Protein AF-A0A7V8EEJ8-F1 (afdb_monomer_lite)

Foldseek 3Di:
DPPPPVPPVVVCVVVVFDQDPVCVDASVQWGFCPVDDKDWAALPDDPVVVVVVQVVVLVVLPQWFPFDKGWDFDDPPNDPDPGIGITTMIGHPRSVVCVVVVNTDD

Sequence (106 aa):
MTPNVQLDVDHLRGLGVTFLPSFLGGAVGVLARYDLPRLFYAADYDVDRLDSIVAKLNSNLRATYRGCGYYGSCPPGECNSNGDHEFVLFADSEFYEDYRSGRKAS

Structure (mmCIF, N/CA/C/O backbone):
data_AF-A0A7V8EEJ8-F1
#
_entry.id   AF-A0A7V8EEJ8-F1
#
loop_
_atom_site.group_PDB
_atom_site.id
_atom_site.type_symbol
_atom_site.label_atom_id
_atom_site.label_alt_id
_atom_site.label_comp_id
_atom_site.label_asym_id
_atom_site.label_entity_id
_atom_site.label_seq_id
_atom_site.pdbx_PDB_ins_code
_atom_site.Cartn_x
_atom_site.Cartn_y
_atom_site.Cartn_z
_atom_site.occupancy
_atom_site.B_iso_or_equiv
_atom_site.auth_seq_id
_atom_site.auth_comp_id
_atom_site.auth_asym_id
_atom_site.auth_atom_id
_atom_site.pdbx_PDB_model_num
ATOM 1 N N . MET A 1 1 ? 0.982 12.054 25.018 1.00 28.80 1 MET A N 1
ATOM 2 C CA . MET A 1 1 ? 2.326 11.458 25.150 1.00 28.80 1 MET A CA 1
ATOM 3 C C . MET A 1 1 ? 2.294 10.134 24.419 1.00 28.80 1 MET A C 1
ATOM 5 O O . MET A 1 1 ? 1.646 9.213 24.893 1.00 28.80 1 MET A O 1
ATOM 9 N N . THR A 1 2 ? 2.882 10.067 23.231 1.00 29.50 2 THR A N 1
ATOM 10 C CA . THR A 1 2 ? 3.115 8.797 22.535 1.00 29.50 2 THR A CA 1
ATOM 11 C C . THR A 1 2 ? 4.187 8.037 23.317 1.00 29.50 2 THR A C 1
ATOM 13 O O . THR A 1 2 ? 5.180 8.656 23.709 1.00 29.50 2 THR A O 1
ATOM 16 N N . PRO A 1 3 ? 4.000 6.745 23.625 1.00 32.66 3 PRO A N 1
ATOM 17 C CA . PRO A 1 3 ? 5.030 5.979 24.306 1.00 32.66 3 PRO A CA 1
ATOM 18 C C . PRO A 1 3 ? 6.280 5.945 23.420 1.00 32.66 3 PRO A C 1
ATOM 20 O O . PRO A 1 3 ? 6.196 5.601 22.242 1.00 32.66 3 PRO A O 1
ATOM 23 N N . ASN A 1 4 ? 7.432 6.321 23.983 1.00 37.75 4 ASN A N 1
ATOM 24 C CA . ASN A 1 4 ? 8.742 6.128 23.361 1.00 37.75 4 ASN A CA 1
ATOM 25 C C . ASN A 1 4 ? 9.050 4.627 23.358 1.00 37.75 4 ASN A C 1
ATOM 27 O O . ASN A 1 4 ? 9.805 4.125 24.188 1.00 37.75 4 ASN A O 1
ATOM 31 N N . VAL A 1 5 ? 8.422 3.892 22.445 1.00 46.38 5 VAL A N 1
ATOM 32 C CA . VAL A 1 5 ? 8.885 2.558 22.086 1.00 46.38 5 VAL A CA 1
ATOM 33 C C . VAL A 1 5 ? 10.066 2.787 21.156 1.00 46.38 5 VAL A C 1
ATOM 35 O O . VAL A 1 5 ? 9.897 3.062 19.970 1.00 46.38 5 VAL A O 1
ATOM 38 N N . GLN A 1 6 ? 11.271 2.759 21.718 1.00 47.97 6 GLN A N 1
ATOM 39 C CA . GLN A 1 6 ? 12.501 2.782 20.941 1.00 47.97 6 GLN A CA 1
ATOM 40 C C . GLN A 1 6 ? 12.620 1.421 20.242 1.00 47.97 6 GLN A C 1
ATOM 42 O O . GLN A 1 6 ? 13.235 0.491 20.752 1.00 47.97 6 GLN A O 1
ATOM 47 N N . LEU A 1 7 ? 11.914 1.277 19.119 1.00 58.09 7 LEU A N 1
ATOM 48 C CA . LEU A 1 7 ? 12.027 0.122 18.238 1.00 58.09 7 LEU A CA 1
ATOM 49 C C . LEU A 1 7 ? 13.450 0.107 17.685 1.00 58.09 7 LEU A C 1
ATOM 51 O O . LEU A 1 7 ? 13.881 1.072 17.054 1.00 58.09 7 LEU A O 1
ATOM 55 N N . ASP A 1 8 ? 14.175 -0.976 17.949 1.00 66.25 8 ASP A N 1
ATOM 56 C CA . ASP A 1 8 ? 15.487 -1.222 17.362 1.00 66.25 8 ASP A CA 1
ATOM 57 C C . ASP A 1 8 ? 15.303 -1.522 15.870 1.00 66.25 8 ASP A C 1
ATOM 59 O O . ASP A 1 8 ? 15.059 -2.652 15.441 1.00 66.25 8 ASP A O 1
ATOM 63 N N . VAL A 1 9 ? 15.336 -0.450 15.081 1.00 56.75 9 VAL A N 1
ATOM 64 C CA . VAL A 1 9 ? 15.147 -0.479 13.630 1.00 56.75 9 VAL A CA 1
ATOM 65 C C . VAL A 1 9 ? 16.182 -1.384 12.964 1.00 56.75 9 VAL A C 1
ATOM 67 O O . VAL A 1 9 ? 15.861 -2.034 11.971 1.00 56.75 9 VAL A O 1
ATOM 70 N N . ASP A 1 10 ? 17.395 -1.472 13.507 1.00 58.94 10 ASP A N 1
ATOM 71 C CA . ASP A 1 10 ? 18.470 -2.272 12.925 1.00 58.94 10 ASP A CA 1
ATOM 72 C C . ASP A 1 10 ? 18.295 -3.760 13.237 1.00 58.94 10 ASP A C 1
ATOM 74 O O . ASP A 1 10 ? 18.514 -4.598 12.360 1.00 58.94 10 ASP A O 1
ATOM 78 N N . HIS A 1 11 ? 17.784 -4.100 14.424 1.00 63.91 11 HIS A N 1
ATOM 79 C CA . HIS A 1 11 ? 17.339 -5.461 14.716 1.00 63.91 11 HIS A CA 1
ATOM 80 C C . HIS A 1 11 ? 16.213 -5.905 13.773 1.00 63.91 11 HIS A C 1
ATOM 82 O O . HIS A 1 11 ? 16.282 -6.988 13.194 1.00 63.91 11 HIS A O 1
ATOM 88 N N . LEU A 1 12 ? 15.204 -5.055 13.561 1.00 56.22 12 LEU A N 1
ATOM 89 C CA . LEU A 1 12 ? 14.094 -5.352 12.651 1.00 56.22 12 LEU A CA 1
ATOM 90 C C . LEU A 1 12 ? 14.576 -5.500 11.202 1.00 56.22 12 LEU A C 1
ATOM 92 O O . LEU A 1 12 ? 14.193 -6.455 10.529 1.00 56.22 12 LEU A O 1
ATOM 96 N N . ARG A 1 13 ? 15.483 -4.634 10.736 1.00 52.91 13 ARG A N 1
ATOM 97 C CA . ARG A 1 13 ? 16.152 -4.801 9.434 1.00 52.91 13 ARG A CA 1
ATOM 98 C C . ARG A 1 13 ? 16.899 -6.129 9.338 1.00 52.91 13 ARG A C 1
ATOM 100 O O . ARG A 1 13 ? 16.810 -6.795 8.312 1.00 52.91 13 ARG A O 1
ATOM 107 N N . GLY A 1 14 ? 17.573 -6.549 10.409 1.00 46.09 14 GLY A N 1
ATOM 108 C CA . GLY A 1 14 ? 18.230 -7.856 10.503 1.00 46.09 14 GLY A CA 1
ATOM 109 C C . GLY A 1 14 ? 17.273 -9.051 10.404 1.00 46.09 14 GLY A C 1
ATOM 110 O O . GLY A 1 14 ? 17.691 -10.132 9.999 1.00 46.09 14 GLY A O 1
ATOM 111 N N . LEU A 1 15 ? 15.987 -8.854 10.713 1.00 50.78 15 LEU A N 1
ATOM 112 C CA . LEU A 1 15 ? 14.914 -9.837 10.527 1.00 50.78 15 LEU A CA 1
ATOM 113 C C . LEU A 1 15 ? 14.258 -9.768 9.133 1.00 50.78 15 LEU A C 1
ATOM 115 O O . LEU A 1 15 ? 13.264 -10.452 8.898 1.00 50.78 15 LEU A O 1
ATOM 119 N N . GLY A 1 16 ? 14.787 -8.952 8.216 1.00 37.12 16 GLY A N 1
ATOM 120 C CA . GLY A 1 16 ? 14.219 -8.743 6.881 1.00 37.12 16 GLY A CA 1
ATOM 121 C C . GLY A 1 16 ? 13.087 -7.712 6.837 1.00 37.12 16 GLY A C 1
ATOM 122 O O . GLY A 1 16 ? 12.293 -7.714 5.901 1.00 37.12 16 GLY A O 1
ATOM 123 N N . VAL A 1 17 ? 12.971 -6.837 7.844 1.00 49.66 17 VAL A N 1
ATOM 124 C CA . VAL A 1 17 ? 11.976 -5.753 7.852 1.00 49.66 17 VAL A CA 1
ATOM 125 C C . VAL A 1 17 ? 12.530 -4.525 7.127 1.00 49.66 17 VAL A C 1
ATOM 127 O O . VAL A 1 17 ? 13.451 -3.860 7.606 1.00 49.66 17 VAL A O 1
ATOM 130 N N . THR A 1 18 ? 11.934 -4.183 5.987 1.00 50.50 18 THR A N 1
ATOM 131 C CA . THR A 1 18 ? 12.334 -3.020 5.183 1.00 50.50 18 THR A CA 1
ATOM 132 C C . THR A 1 18 ? 11.483 -1.791 5.511 1.00 50.50 18 THR A C 1
ATOM 134 O O . THR A 1 18 ? 10.258 -1.823 5.426 1.00 50.50 18 THR A O 1
ATOM 137 N N . PHE A 1 19 ? 12.142 -0.677 5.849 1.00 54.69 19 PHE A N 1
ATOM 138 C CA . PHE A 1 19 ? 11.513 0.630 6.072 1.00 54.69 19 PHE A CA 1
ATOM 139 C C . PHE A 1 19 ? 11.847 1.559 4.903 1.00 54.69 19 PHE A C 1
ATOM 141 O O . PHE A 1 19 ? 13.007 1.942 4.736 1.00 54.69 19 PHE A O 1
ATOM 148 N N . LEU A 1 20 ? 10.854 1.930 4.090 1.00 52.41 20 LEU A N 1
ATOM 149 C CA . LEU A 1 20 ? 11.088 2.804 2.938 1.00 52.41 20 LEU A CA 1
ATOM 150 C C . LEU A 1 20 ? 11.300 4.271 3.388 1.00 52.41 20 LEU A C 1
ATOM 152 O O . LEU A 1 20 ? 10.406 4.844 4.018 1.00 52.41 20 LEU A O 1
ATOM 156 N N . PRO A 1 21 ? 12.444 4.912 3.051 1.00 47.28 21 PRO A N 1
ATOM 157 C CA . PRO A 1 21 ? 12.806 6.258 3.527 1.00 47.28 21 PRO A CA 1
ATOM 158 C C . PRO A 1 21 ? 11.837 7.373 3.118 1.00 47.28 21 PRO A C 1
ATOM 160 O O . PRO A 1 21 ? 11.771 8.407 3.775 1.00 47.28 21 PRO A O 1
ATOM 163 N N . SER A 1 22 ? 11.082 7.176 2.036 1.00 49.44 22 SER A N 1
ATOM 164 C CA . SER A 1 22 ? 10.108 8.141 1.514 1.00 49.44 22 SER A CA 1
ATOM 165 C C . SER A 1 22 ? 8.846 8.273 2.376 1.00 49.44 22 SER A C 1
ATOM 167 O O . SER A 1 22 ? 8.046 9.182 2.157 1.00 49.44 22 SER A O 1
ATOM 169 N N . PHE A 1 23 ? 8.665 7.421 3.390 1.00 52.56 23 PHE A N 1
ATOM 170 C CA . PHE A 1 23 ? 7.488 7.419 4.260 1.00 52.56 23 PHE A CA 1
ATOM 171 C C . PHE A 1 23 ? 7.813 7.991 5.646 1.00 52.56 23 PHE A C 1
ATOM 173 O O . PHE A 1 23 ? 7.707 7.326 6.675 1.00 52.56 23 PHE A O 1
ATOM 180 N N . LEU A 1 24 ? 8.180 9.275 5.663 1.00 44.34 24 LEU A N 1
ATOM 181 C CA . LEU A 1 24 ? 8.652 10.021 6.841 1.00 44.34 24 LEU A CA 1
ATOM 182 C C . LEU A 1 24 ? 7.618 10.203 7.976 1.00 44.34 24 LEU A C 1
ATOM 184 O O . LEU A 1 24 ? 7.970 10.719 9.031 1.00 44.34 24 LEU A O 1
ATOM 188 N N . GLY A 1 25 ? 6.355 9.803 7.791 1.00 42.44 25 GLY A N 1
ATOM 189 C CA . GLY A 1 25 ? 5.277 10.087 8.751 1.00 42.44 25 GLY A CA 1
ATOM 190 C C . GLY A 1 25 ? 4.836 8.934 9.658 1.00 42.44 25 GLY A C 1
ATOM 191 O O . GLY A 1 25 ? 4.175 9.194 10.657 1.00 42.44 25 GLY A O 1
ATOM 192 N N . GLY A 1 26 ? 5.151 7.675 9.338 1.00 42.22 26 GLY A N 1
ATOM 193 C CA . GLY A 1 26 ? 4.510 6.555 10.046 1.00 42.22 26 GLY A CA 1
ATOM 194 C C . GLY A 1 26 ? 5.096 5.172 9.810 1.00 42.22 26 GLY A C 1
ATOM 195 O O . GLY A 1 26 ? 4.453 4.193 10.153 1.00 42.22 26 GLY A O 1
ATOM 196 N N . ALA A 1 27 ? 6.288 5.062 9.220 1.00 52.19 27 ALA A N 1
ATOM 197 C CA . ALA A 1 27 ? 6.874 3.760 8.904 1.00 52.19 27 ALA A CA 1
ATOM 198 C C . ALA A 1 27 ? 7.359 2.981 10.143 1.00 52.19 27 ALA A C 1
ATOM 200 O O . ALA A 1 27 ? 7.587 1.781 10.050 1.00 52.19 27 ALA A O 1
ATOM 201 N N . VAL A 1 28 ? 7.511 3.625 11.304 1.00 53.00 28 VAL A N 1
ATOM 202 C CA . VAL A 1 28 ? 7.966 2.954 12.530 1.00 53.00 28 VAL A CA 1
ATOM 203 C C . VAL A 1 28 ? 6.855 2.038 13.056 1.00 53.00 28 VAL A C 1
ATOM 205 O O . VAL A 1 28 ? 5.819 2.518 13.501 1.00 53.00 28 VAL A O 1
ATOM 208 N N . GLY A 1 29 ? 7.081 0.722 13.014 1.00 59.50 29 GLY A N 1
ATOM 209 C CA . GLY A 1 29 ? 6.128 -0.291 13.497 1.00 59.50 29 GLY A CA 1
ATOM 210 C C . GLY A 1 29 ? 5.172 -0.859 12.441 1.00 59.50 29 GLY A C 1
ATOM 211 O O . GLY A 1 29 ? 4.293 -1.645 12.781 1.00 59.50 29 GLY A O 1
ATOM 212 N N . VAL A 1 30 ? 5.349 -0.497 11.171 1.00 68.75 30 VAL A N 1
ATOM 213 C CA . VAL A 1 30 ? 4.545 -1.007 10.054 1.00 68.75 30 VAL A CA 1
ATOM 214 C C . VAL A 1 30 ? 5.250 -2.216 9.432 1.00 68.75 30 VAL A C 1
ATOM 216 O O . VAL A 1 30 ? 6.442 -2.153 9.139 1.00 68.75 30 VAL A O 1
ATOM 219 N N . LEU A 1 31 ? 4.523 -3.318 9.227 1.00 73.75 31 LEU A N 1
ATOM 220 C CA . LEU A 1 31 ? 5.059 -4.569 8.678 1.00 73.75 31 LEU A CA 1
ATOM 221 C C . LEU A 1 31 ? 4.526 -4.830 7.269 1.00 73.75 31 LEU A C 1
ATOM 223 O O . LEU A 1 31 ? 3.376 -4.510 6.964 1.00 73.75 31 LEU A O 1
ATOM 227 N N . ALA A 1 32 ? 5.342 -5.470 6.431 1.00 75.44 32 ALA A N 1
ATOM 228 C CA . ALA A 1 32 ? 4.893 -6.008 5.151 1.00 75.44 32 ALA A CA 1
ATOM 229 C C . ALA A 1 32 ? 3.856 -7.126 5.381 1.00 75.44 32 ALA A C 1
ATOM 231 O O . ALA A 1 32 ? 4.116 -8.104 6.084 1.00 75.44 32 ALA A O 1
ATOM 232 N N . ARG A 1 33 ? 2.666 -6.983 4.793 1.00 79.81 33 ARG A N 1
ATOM 233 C CA . ARG A 1 33 ? 1.525 -7.899 4.931 1.00 79.81 33 ARG A CA 1
ATOM 234 C C . ARG A 1 33 ? 1.328 -8.712 3.663 1.00 79.81 33 ARG A C 1
ATOM 236 O O . ARG A 1 33 ? 0.442 -8.449 2.856 1.00 79.81 33 ARG A O 1
ATOM 243 N N . TYR A 1 34 ? 2.168 -9.728 3.497 1.00 74.81 34 TYR A N 1
ATOM 244 C CA . TYR A 1 34 ? 2.113 -10.651 2.358 1.00 74.81 34 TYR A CA 1
ATOM 245 C C . TYR A 1 34 ? 0.854 -11.529 2.320 1.00 74.81 34 TYR A C 1
ATOM 247 O O . TYR A 1 34 ? 0.579 -12.143 1.290 1.00 74.81 34 TYR A O 1
ATOM 255 N N . ASP A 1 35 ? 0.127 -11.600 3.438 1.00 77.69 35 ASP A N 1
ATOM 256 C CA . ASP A 1 35 ? -1.174 -12.252 3.587 1.00 77.69 35 ASP A CA 1
ATOM 257 C C . ASP A 1 35 ? -2.344 -11.405 3.059 1.00 77.69 35 ASP A C 1
ATOM 259 O O . ASP A 1 35 ? -3.449 -11.923 2.890 1.00 77.69 35 ASP A O 1
ATOM 263 N N . LEU A 1 36 ? -2.113 -10.115 2.794 1.00 80.31 36 LEU A N 1
ATOM 264 C CA . LEU A 1 36 ? -3.078 -9.218 2.168 1.00 80.31 36 LEU A CA 1
ATOM 265 C C . LEU A 1 36 ? -2.878 -9.145 0.643 1.00 80.31 36 LEU A C 1
ATOM 267 O O . LEU A 1 36 ? -1.826 -9.540 0.131 1.00 80.31 36 LEU A O 1
ATOM 271 N N . PRO A 1 37 ? -3.885 -8.653 -0.110 1.00 83.88 37 PRO A N 1
ATOM 272 C CA . PRO A 1 37 ? -3.800 -8.574 -1.562 1.00 83.88 37 PRO A CA 1
ATOM 273 C C . PRO A 1 37 ? -2.602 -7.742 -2.019 1.00 83.88 37 PRO A C 1
ATOM 275 O O . PRO A 1 37 ? -2.462 -6.572 -1.648 1.00 83.88 37 PRO A O 1
ATOM 278 N N . ARG A 1 38 ? -1.770 -8.350 -2.863 1.00 84.50 38 ARG A N 1
ATOM 279 C CA . ARG A 1 38 ? -0.665 -7.688 -3.559 1.00 84.50 38 ARG A CA 1
ATOM 280 C C . ARG A 1 38 ? -1.175 -7.070 -4.850 1.00 84.50 38 ARG A C 1
ATOM 282 O O . ARG A 1 38 ? -2.121 -7.586 -5.450 1.00 84.50 38 ARG A O 1
ATOM 289 N N . LEU A 1 39 ? -0.552 -5.978 -5.273 1.00 83.12 39 LEU A N 1
ATOM 290 C CA . LEU A 1 39 ? -0.868 -5.360 -6.556 1.00 83.12 39 LEU A CA 1
ATOM 291 C C . LEU A 1 39 ? 0.224 -5.707 -7.558 1.00 83.12 39 LEU A C 1
ATOM 293 O O . LEU A 1 39 ? 1.405 -5.553 -7.257 1.00 83.12 39 LEU A O 1
ATOM 297 N N . PHE A 1 40 ? -0.197 -6.142 -8.740 1.00 82.38 40 PHE A N 1
ATOM 298 C CA . PHE A 1 40 ? 0.679 -6.445 -9.863 1.00 82.38 40 PHE A CA 1
ATOM 299 C C . PHE A 1 40 ? 0.338 -5.504 -11.010 1.00 82.38 40 PHE A C 1
ATOM 301 O O . PHE A 1 40 ? -0.837 -5.333 -11.347 1.00 82.38 40 PHE A O 1
ATOM 308 N N . TYR A 1 41 ? 1.366 -4.910 -11.601 1.00 77.06 41 TYR A N 1
ATOM 309 C CA . TYR A 1 41 ? 1.250 -4.093 -12.800 1.00 77.06 41 TYR A CA 1
ATOM 310 C C . TYR A 1 41 ? 2.273 -4.561 -13.822 1.00 77.06 41 TYR A C 1
ATOM 312 O O . TYR A 1 41 ? 3.407 -4.870 -13.460 1.00 77.06 41 TYR A O 1
ATOM 320 N N . ALA A 1 42 ? 1.877 -4.581 -15.092 1.00 78.88 42 ALA A N 1
ATOM 321 C CA . ALA A 1 42 ? 2.786 -4.929 -16.172 1.00 78.88 42 ALA A CA 1
ATOM 322 C C . ALA A 1 42 ? 3.981 -3.959 -16.195 1.00 78.88 42 ALA A C 1
ATOM 324 O O . ALA A 1 42 ? 3.807 -2.754 -15.999 1.00 78.88 42 ALA A O 1
ATOM 325 N N . ALA A 1 43 ? 5.191 -4.473 -16.429 1.00 72.94 43 ALA A N 1
ATOM 326 C CA . ALA A 1 43 ? 6.411 -3.656 -16.454 1.00 72.94 43 ALA A CA 1
ATOM 327 C C . ALA A 1 43 ? 6.486 -2.643 -17.610 1.00 72.94 43 ALA A C 1
ATOM 329 O O . ALA A 1 43 ? 7.404 -1.830 -17.652 1.00 72.94 43 ALA A O 1
ATOM 330 N N . ASP A 1 44 ? 5.549 -2.686 -18.559 1.00 79.81 44 ASP A N 1
ATOM 331 C CA . ASP A 1 44 ? 5.419 -1.681 -19.616 1.00 79.81 44 ASP A CA 1
ATOM 332 C C . ASP A 1 44 ? 4.674 -0.414 -19.155 1.00 79.81 44 ASP A C 1
ATOM 334 O O . ASP A 1 44 ? 4.580 0.558 -19.911 1.00 79.81 44 ASP A O 1
ATOM 338 N N . TYR A 1 45 ? 4.159 -0.396 -17.920 1.00 75.81 45 TYR A N 1
ATOM 339 C CA . TYR A 1 45 ? 3.616 0.813 -17.321 1.00 75.81 45 TYR A CA 1
ATOM 340 C C . TYR A 1 45 ? 4.724 1.825 -17.049 1.00 75.81 45 TYR A C 1
ATOM 342 O O . TYR A 1 45 ? 5.717 1.548 -16.385 1.00 75.81 45 TYR A O 1
ATOM 350 N N . ASP A 1 46 ? 4.487 3.045 -17.518 1.00 81.56 46 ASP A N 1
ATOM 351 C CA . ASP A 1 46 ? 5.314 4.191 -17.181 1.00 81.56 46 ASP A CA 1
ATOM 352 C C . ASP A 1 46 ? 5.358 4.420 -15.657 1.00 81.56 46 ASP A C 1
ATOM 354 O O . ASP A 1 46 ? 4.321 4.405 -14.981 1.00 81.56 46 ASP A O 1
ATOM 358 N N . VAL A 1 47 ? 6.567 4.626 -15.127 1.00 76.56 47 VAL A N 1
ATOM 359 C CA . VAL A 1 47 ? 6.834 4.725 -13.683 1.00 76.56 47 VAL A CA 1
ATOM 360 C C . VAL A 1 47 ? 6.099 5.914 -13.064 1.00 76.56 47 VAL A C 1
ATOM 362 O O . VAL A 1 47 ? 5.481 5.758 -12.012 1.00 76.56 47 VAL A O 1
ATOM 365 N N . ASP A 1 48 ? 6.060 7.066 -13.740 1.00 79.88 48 ASP A N 1
ATOM 366 C CA . ASP A 1 48 ? 5.378 8.259 -13.222 1.00 79.88 48 ASP A CA 1
ATOM 367 C C . ASP A 1 48 ? 3.863 8.027 -13.124 1.00 79.88 48 ASP A C 1
ATOM 369 O O . ASP A 1 48 ? 3.191 8.429 -12.163 1.00 79.88 48 ASP A O 1
ATOM 373 N N . ARG A 1 49 ? 3.301 7.323 -14.114 1.00 82.56 49 ARG A N 1
ATOM 374 C CA . ARG A 1 49 ? 1.891 6.925 -14.098 1.00 82.56 49 ARG A CA 1
ATOM 375 C C . ARG A 1 49 ? 1.589 5.954 -12.958 1.00 82.56 49 ARG A C 1
ATOM 377 O O . ARG A 1 49 ? 0.549 6.092 -12.305 1.00 82.56 49 ARG A O 1
ATOM 384 N N . LEU A 1 50 ? 2.461 4.977 -12.732 1.00 83.00 50 LEU A N 1
ATOM 385 C CA . LEU A 1 50 ? 2.323 3.988 -11.668 1.00 83.00 50 LEU A CA 1
ATOM 386 C C . LEU A 1 50 ? 2.382 4.648 -10.283 1.00 83.00 50 LEU A C 1
ATOM 388 O O . LEU A 1 50 ? 1.504 4.406 -9.452 1.00 83.00 50 LEU A O 1
ATOM 392 N N . ASP A 1 51 ? 3.329 5.561 -10.078 1.00 81.94 51 ASP A N 1
ATOM 393 C CA . ASP A 1 51 ? 3.472 6.327 -8.841 1.00 81.94 51 ASP A CA 1
ATOM 394 C C . ASP A 1 51 ? 2.225 7.168 -8.545 1.00 81.94 51 ASP A C 1
ATOM 396 O O . ASP A 1 51 ? 1.734 7.188 -7.413 1.00 81.94 51 ASP A O 1
ATOM 400 N N . SER A 1 52 ? 1.642 7.805 -9.566 1.00 84.25 52 SER A N 1
ATOM 401 C CA . SER A 1 52 ? 0.395 8.566 -9.417 1.00 84.25 52 SER A CA 1
ATOM 402 C C . SER A 1 52 ? -0.781 7.683 -8.971 1.00 84.25 52 SER A C 1
ATOM 404 O O . SER A 1 52 ? -1.547 8.049 -8.069 1.00 84.25 52 SER A O 1
ATOM 406 N N . ILE A 1 53 ? -0.916 6.492 -9.565 1.00 86.56 53 ILE A N 1
ATOM 407 C CA . ILE A 1 53 ? -1.965 5.524 -9.215 1.00 86.56 53 ILE A CA 1
ATOM 408 C C . ILE A 1 53 ? -1.780 5.035 -7.775 1.00 86.56 53 ILE A C 1
ATOM 410 O O . ILE A 1 53 ? -2.734 5.047 -6.991 1.00 86.56 53 ILE A O 1
ATOM 414 N N . VAL A 1 54 ? -0.558 4.652 -7.404 1.00 86.69 54 VAL A N 1
ATOM 415 C CA . VAL A 1 54 ? -0.228 4.150 -6.064 1.00 86.69 54 VAL A CA 1
ATOM 416 C C . VAL A 1 54 ? -0.416 5.240 -5.009 1.00 86.69 54 VAL A C 1
ATOM 418 O O . VAL A 1 54 ? -1.007 4.982 -3.959 1.00 86.69 54 VAL A O 1
ATOM 421 N N . ALA A 1 55 ? -0.022 6.483 -5.292 1.00 85.69 55 ALA A N 1
ATOM 422 C CA . ALA A 1 55 ? -0.257 7.616 -4.402 1.00 85.69 55 ALA A CA 1
ATOM 423 C C . ALA A 1 55 ? -1.755 7.824 -4.124 1.00 85.69 55 ALA A C 1
ATOM 425 O O . ALA A 1 55 ? -2.155 8.008 -2.969 1.00 85.69 55 ALA A O 1
ATOM 426 N N . LYS A 1 56 ? -2.598 7.730 -5.161 1.00 88.25 56 LYS A N 1
ATOM 427 C CA . LYS A 1 56 ? -4.056 7.839 -5.023 1.00 88.25 56 LYS A CA 1
ATOM 428 C C . LYS A 1 56 ? -4.648 6.678 -4.222 1.00 88.25 56 LYS A C 1
ATOM 430 O O . LYS A 1 56 ? -5.470 6.914 -3.337 1.00 88.25 56 LYS A O 1
ATOM 435 N N . LEU A 1 57 ? -4.216 5.444 -4.484 1.00 88.62 57 LEU A N 1
ATOM 436 C CA . LEU A 1 57 ? -4.627 4.268 -3.707 1.00 88.62 57 LEU A CA 1
ATOM 437 C C . LEU A 1 57 ? -4.263 4.428 -2.228 1.00 88.62 57 LEU A C 1
ATOM 439 O O . LEU A 1 57 ? -5.119 4.269 -1.364 1.00 88.62 57 LEU A O 1
ATOM 443 N N . ASN A 1 58 ? -3.032 4.840 -1.936 1.00 88.69 58 ASN A N 1
ATOM 444 C CA . ASN A 1 58 ? -2.554 5.053 -0.571 1.00 88.69 58 ASN A CA 1
ATOM 445 C C . ASN A 1 58 ? -3.276 6.197 0.142 1.00 88.69 58 ASN A C 1
ATOM 447 O O . ASN A 1 58 ? -3.482 6.144 1.354 1.00 88.69 58 ASN A O 1
ATOM 451 N N . SER A 1 59 ? -3.661 7.248 -0.583 1.00 86.69 59 SER A N 1
ATOM 452 C CA . SER A 1 59 ? -4.511 8.307 -0.034 1.00 86.69 59 SER A CA 1
ATOM 453 C C . SER A 1 59 ? -5.890 7.763 0.350 1.00 86.69 59 SER A C 1
ATOM 455 O O . SER A 1 59 ? -6.332 7.985 1.475 1.00 86.69 59 SER A O 1
ATOM 457 N N . ASN A 1 60 ? -6.522 6.983 -0.530 1.00 88.75 60 ASN A N 1
ATOM 458 C CA . ASN A 1 60 ? -7.833 6.390 -0.267 1.00 88.75 60 ASN A CA 1
ATOM 459 C C . ASN A 1 60 ? -7.803 5.388 0.892 1.00 88.75 60 ASN A C 1
ATOM 461 O O . ASN A 1 60 ? -8.698 5.412 1.733 1.00 88.75 60 ASN A O 1
ATOM 465 N N . LEU A 1 61 ? -6.781 4.530 0.962 1.00 87.75 61 LEU A N 1
ATOM 466 C CA . LEU A 1 61 ? -6.621 3.560 2.048 1.00 87.75 61 LEU A CA 1
ATOM 467 C C . LEU A 1 61 ? -6.564 4.256 3.406 1.00 87.75 61 LEU A C 1
ATOM 469 O O . LEU A 1 61 ? -7.337 3.918 4.295 1.00 87.75 61 LEU A O 1
ATOM 473 N N . ARG A 1 62 ? -5.711 5.278 3.532 1.00 82.56 62 ARG A N 1
ATOM 474 C CA . ARG A 1 62 ? -5.549 6.046 4.776 1.00 82.56 62 ARG A CA 1
ATOM 475 C C . ARG A 1 62 ? -6.778 6.86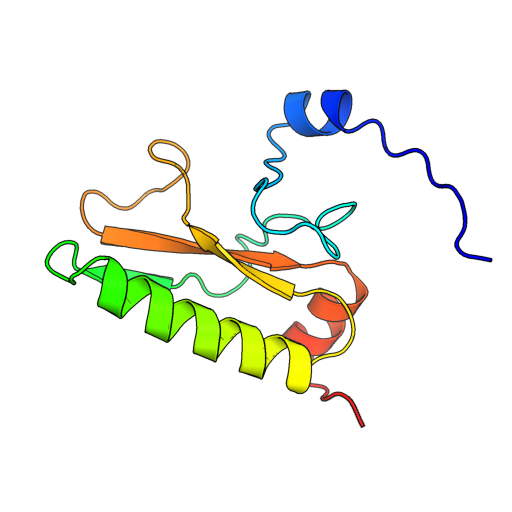8 5.152 1.00 82.56 62 ARG A C 1
ATOM 477 O O . ARG A 1 62 ? -6.976 7.156 6.322 1.00 82.56 62 ARG A O 1
ATOM 484 N N . ALA A 1 63 ? -7.592 7.259 4.175 1.00 87.31 63 ALA A N 1
ATOM 485 C CA . ALA A 1 63 ? -8.866 7.921 4.441 1.00 87.31 63 ALA A CA 1
ATOM 486 C C . ALA A 1 63 ? -9.974 6.934 4.852 1.00 87.31 63 ALA A C 1
ATOM 488 O O . ALA A 1 63 ? -10.941 7.334 5.491 1.00 87.31 63 ALA A O 1
ATOM 489 N N . THR A 1 64 ? -9.861 5.664 4.449 1.00 90.38 64 THR A N 1
ATOM 490 C CA . THR A 1 64 ? -10.919 4.659 4.625 1.00 90.38 64 THR A CA 1
ATOM 491 C C . THR A 1 64 ? -10.747 3.841 5.894 1.00 90.38 64 THR A C 1
ATOM 493 O O . THR A 1 64 ? -11.748 3.505 6.521 1.00 90.38 64 THR A O 1
ATOM 496 N N . TYR A 1 65 ? -9.512 3.503 6.256 1.00 88.12 65 TYR A N 1
ATOM 497 C CA . TYR A 1 65 ? -9.202 2.599 7.359 1.00 88.12 65 TYR A CA 1
ATOM 498 C C . TYR A 1 65 ? -8.444 3.330 8.460 1.00 88.12 65 TYR A C 1
ATOM 500 O O . TYR A 1 65 ? -7.691 4.268 8.193 1.00 88.12 65 TYR A O 1
ATOM 508 N N . ARG A 1 66 ? -8.658 2.906 9.704 1.00 85.50 66 ARG A N 1
ATOM 509 C CA . ARG A 1 66 ? -7.928 3.418 10.869 1.00 85.50 66 ARG A CA 1
ATOM 510 C C . ARG A 1 66 ? -6.478 2.931 10.855 1.00 85.50 66 ARG A C 1
ATOM 512 O O . ARG A 1 66 ? -6.180 1.913 10.249 1.00 85.50 66 ARG A O 1
ATOM 519 N N . GLY A 1 67 ? -5.584 3.642 11.537 1.00 80.94 67 GLY A N 1
ATOM 520 C CA . GLY A 1 67 ? -4.163 3.284 11.599 1.00 80.94 67 GLY A CA 1
ATOM 521 C C . GLY A 1 67 ? -3.366 3.604 10.326 1.00 80.94 67 GLY A C 1
ATOM 522 O O . GLY A 1 67 ? -3.835 4.265 9.395 1.00 80.94 67 GLY A O 1
ATOM 523 N N . CYS A 1 68 ? -2.114 3.156 10.301 1.00 79.44 68 CYS A N 1
ATOM 524 C CA . CYS A 1 68 ? -1.172 3.390 9.213 1.00 79.44 68 CYS A CA 1
ATOM 525 C C . CYS A 1 68 ? -1.143 2.205 8.239 1.00 79.44 68 CYS A C 1
ATOM 527 O O . CYS A 1 68 ? -0.687 1.119 8.595 1.00 79.44 68 CYS A O 1
ATOM 529 N N . GLY A 1 69 ? -1.530 2.437 6.978 1.00 81.88 69 GLY A N 1
ATOM 530 C CA . GLY A 1 69 ? -1.375 1.453 5.902 1.00 81.88 69 GLY A CA 1
ATOM 531 C C . GLY A 1 69 ? -1.155 2.064 4.516 1.00 81.88 69 GLY A C 1
ATOM 532 O O . GLY A 1 69 ? -1.723 3.110 4.191 1.00 81.88 69 GLY A O 1
ATOM 533 N N . TYR A 1 70 ? -0.294 1.440 3.706 1.00 85.50 70 TYR A N 1
ATOM 534 C CA . TYR A 1 70 ? 0.037 1.880 2.345 1.00 85.50 70 TYR A CA 1
ATOM 535 C C . TYR A 1 70 ? 0.696 0.776 1.503 1.00 85.50 70 TYR A C 1
ATOM 537 O O . TYR A 1 70 ? 1.419 -0.070 2.014 1.00 85.50 70 TYR A O 1
ATOM 545 N N . TYR A 1 71 ? 0.503 0.819 0.190 1.00 87.06 71 TYR A N 1
ATOM 546 C CA . TYR A 1 71 ? 1.266 0.044 -0.779 1.00 87.06 71 TYR A CA 1
ATOM 547 C C . TYR A 1 71 ? 2.628 0.684 -1.047 1.00 87.06 71 TYR A C 1
ATOM 549 O O . TYR A 1 71 ? 2.714 1.875 -1.364 1.00 87.06 71 TYR A O 1
ATOM 557 N N . GLY A 1 72 ? 3.679 -0.124 -0.939 1.00 81.44 72 GLY A N 1
ATOM 558 C CA . GLY A 1 72 ? 5.051 0.219 -1.300 1.00 81.44 72 GLY A CA 1
ATOM 559 C C . GLY A 1 72 ? 5.586 -0.735 -2.364 1.00 81.44 72 GLY A C 1
ATOM 560 O O . GLY A 1 72 ? 5.123 -1.872 -2.466 1.00 81.44 72 GLY A O 1
ATOM 561 N N . SER A 1 73 ? 6.540 -0.257 -3.165 1.00 77.94 73 SER A N 1
ATOM 562 C CA . SER A 1 73 ? 7.213 -1.094 -4.161 1.00 77.94 73 SER A CA 1
ATOM 563 C C . SER A 1 73 ? 7.932 -2.248 -3.468 1.00 77.94 73 SER A C 1
ATOM 565 O O . SER A 1 73 ? 8.619 -2.044 -2.463 1.00 77.94 73 SER A O 1
ATOM 567 N N . CYS A 1 74 ? 7.738 -3.452 -3.991 1.00 73.31 74 CYS A N 1
ATOM 568 C CA . CYS A 1 74 ? 8.415 -4.649 -3.534 1.00 73.31 74 CYS A CA 1
ATOM 569 C C . CYS A 1 74 ? 9.851 -4.657 -4.105 1.00 73.31 74 CYS A C 1
ATOM 571 O O . CYS A 1 74 ? 10.019 -4.569 -5.326 1.00 73.31 74 CYS A O 1
ATOM 573 N N . PRO A 1 75 ? 10.902 -4.714 -3.263 1.00 62.34 75 PRO A N 1
ATOM 574 C CA . PRO A 1 75 ? 12.283 -4.699 -3.736 1.00 62.34 75 PRO A CA 1
ATOM 575 C C . PRO A 1 75 ? 12.618 -5.910 -4.627 1.00 62.34 75 PRO A C 1
ATOM 577 O O . PRO A 1 75 ? 12.225 -7.033 -4.304 1.00 62.34 75 PRO A O 1
ATOM 580 N N . PRO A 1 76 ? 13.408 -5.738 -5.705 1.00 61.66 76 PRO A N 1
ATOM 581 C CA . PRO A 1 76 ? 13.846 -6.854 -6.542 1.00 61.66 76 PRO A CA 1
ATOM 582 C C . PRO A 1 76 ? 14.512 -7.966 -5.716 1.00 61.66 76 PRO A C 1
ATOM 584 O O . PRO A 1 76 ? 15.446 -7.703 -4.961 1.00 61.66 76 PRO A O 1
ATOM 587 N N . GLY A 1 77 ? 14.048 -9.209 -5.876 1.00 61.44 77 GLY A N 1
ATOM 588 C CA . GLY A 1 77 ? 14.551 -10.377 -5.138 1.00 61.44 77 GLY A CA 1
ATOM 589 C C . GLY A 1 77 ? 13.758 -10.751 -3.879 1.00 61.44 77 GLY A C 1
ATOM 590 O O . GLY A 1 77 ? 13.917 -11.869 -3.396 1.00 61.44 77 GLY A O 1
ATOM 591 N N . GLU A 1 78 ? 12.868 -9.882 -3.389 1.00 61.81 78 GLU A N 1
ATOM 592 C CA . GLU A 1 78 ? 11.877 -10.219 -2.345 1.00 61.81 78 GLU A CA 1
ATOM 593 C C . GLU A 1 78 ? 10.510 -10.621 -2.938 1.00 61.81 78 GLU A C 1
ATOM 595 O O . GLU A 1 78 ? 9.617 -11.100 -2.237 1.00 61.81 78 GLU A O 1
ATOM 600 N N . CYS A 1 79 ? 10.363 -10.447 -4.251 1.00 63.22 79 CYS A N 1
ATOM 601 C CA . CYS A 1 79 ? 9.128 -10.592 -5.013 1.00 63.22 79 CYS A CA 1
ATOM 602 C C . CYS A 1 79 ? 9.197 -11.838 -5.904 1.00 63.22 79 CYS A C 1
ATOM 604 O O . CYS A 1 79 ? 10.257 -12.170 -6.439 1.00 63.22 79 CYS A O 1
ATOM 606 N N . ASN A 1 80 ? 8.061 -12.511 -6.099 1.00 60.09 80 ASN A N 1
ATOM 607 C CA . ASN A 1 80 ? 7.992 -13.751 -6.886 1.00 60.09 80 ASN A CA 1
ATOM 608 C C . ASN A 1 80 ? 7.660 -13.506 -8.373 1.00 60.09 80 ASN A C 1
ATOM 610 O O . ASN A 1 80 ? 7.551 -14.469 -9.135 1.00 60.09 80 ASN A O 1
ATOM 614 N N . SER A 1 81 ? 7.459 -12.254 -8.804 1.00 58.38 81 SER A N 1
ATOM 615 C CA . SER A 1 81 ? 7.046 -11.929 -10.174 1.00 58.38 81 SER A CA 1
ATOM 616 C C . SER A 1 81 ? 8.227 -11.678 -11.122 1.00 58.38 81 SER A C 1
ATOM 618 O O . SER A 1 81 ? 8.952 -10.691 -11.007 1.00 58.38 81 SER A O 1
ATOM 620 N N . ASN A 1 82 ? 8.366 -12.543 -12.130 1.00 57.50 82 ASN A N 1
ATOM 621 C CA . ASN A 1 82 ? 9.381 -12.481 -13.193 1.00 57.50 82 ASN A CA 1
ATOM 622 C C . ASN A 1 82 ? 9.067 -11.433 -14.289 1.00 57.50 82 ASN A C 1
ATOM 624 O O . ASN A 1 82 ? 9.124 -11.756 -15.475 1.00 57.50 82 ASN A O 1
ATOM 628 N N . GLY A 1 83 ? 8.736 -10.192 -13.918 1.00 56.69 83 GLY A N 1
ATOM 629 C CA . GLY A 1 83 ? 8.548 -9.111 -14.900 1.00 56.69 83 GLY A CA 1
ATOM 630 C C . GLY A 1 83 ? 7.399 -8.136 -14.653 1.00 56.69 83 GLY A C 1
ATOM 631 O O . GLY A 1 83 ? 7.088 -7.379 -15.563 1.00 56.69 83 GLY A O 1
ATOM 632 N N . ASP A 1 84 ? 6.795 -8.126 -13.464 1.00 67.81 84 ASP A N 1
ATOM 633 C CA . ASP A 1 84 ? 5.756 -7.163 -13.081 1.00 67.81 84 ASP A CA 1
ATOM 634 C C . ASP A 1 84 ? 6.262 -6.251 -11.957 1.00 67.81 84 ASP A C 1
ATOM 636 O O . ASP A 1 84 ? 7.063 -6.671 -11.115 1.00 67.81 84 ASP A O 1
ATOM 640 N N . HIS A 1 85 ? 5.768 -5.012 -11.911 1.00 75.06 85 HIS A N 1
ATOM 641 C CA . HIS A 1 85 ? 5.887 -4.176 -10.722 1.00 75.06 85 HIS A CA 1
ATOM 642 C C . HIS A 1 85 ? 4.967 -4.745 -9.634 1.00 75.06 85 HIS A C 1
ATOM 644 O O . HIS A 1 85 ? 3.741 -4.621 -9.714 1.00 75.06 85 HIS A O 1
ATOM 650 N N . GLU A 1 86 ? 5.556 -5.385 -8.625 1.00 79.38 86 GLU A N 1
ATOM 651 C CA . GLU A 1 86 ? 4.845 -5.902 -7.454 1.00 79.38 86 GLU A CA 1
ATOM 652 C C . GLU A 1 86 ? 4.830 -4.842 -6.341 1.00 79.38 86 GLU A C 1
ATOM 654 O O . GLU A 1 86 ? 5.863 -4.268 -5.993 1.00 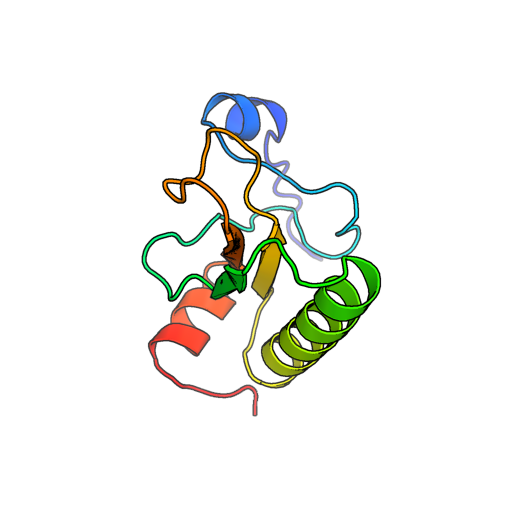79.38 86 GLU A O 1
ATOM 659 N N . PHE A 1 87 ? 3.657 -4.582 -5.762 1.00 82.25 87 PHE A N 1
ATOM 660 C CA . PHE A 1 87 ? 3.509 -3.737 -4.576 1.00 82.25 87 PHE A CA 1
ATOM 661 C C . PHE A 1 87 ? 2.950 -4.543 -3.414 1.00 82.25 87 PHE A C 1
ATOM 663 O O . PHE A 1 87 ? 1.941 -5.247 -3.538 1.00 82.25 87 PHE A O 1
ATOM 670 N N . VAL A 1 88 ? 3.580 -4.371 -2.256 1.00 82.81 88 VAL A N 1
ATOM 671 C CA . VAL A 1 88 ? 3.203 -5.021 -1.001 1.00 82.81 88 VAL A CA 1
ATOM 672 C C . VAL A 1 88 ? 2.566 -3.989 -0.081 1.00 82.81 88 VAL A C 1
ATOM 674 O O . VAL A 1 88 ? 2.989 -2.833 -0.025 1.00 82.81 88 VAL A O 1
ATOM 677 N N . LEU A 1 89 ? 1.514 -4.402 0.623 1.00 85.94 89 LEU A N 1
ATOM 678 C CA . LEU A 1 89 ? 0.855 -3.573 1.620 1.00 85.94 89 LEU A CA 1
ATOM 679 C C . LEU A 1 89 ? 1.665 -3.589 2.915 1.00 85.94 89 LEU A C 1
ATOM 681 O O . LEU A 1 89 ? 1.876 -4.637 3.519 1.00 85.94 89 LEU A O 1
ATOM 685 N N . PHE A 1 90 ? 2.085 -2.415 3.348 1.00 82.62 90 PHE A N 1
ATOM 686 C CA . PHE A 1 90 ? 2.696 -2.162 4.639 1.00 82.62 90 PHE A CA 1
ATOM 687 C C . PHE A 1 90 ? 1.600 -1.651 5.572 1.00 82.62 90 PHE A C 1
ATOM 689 O O . 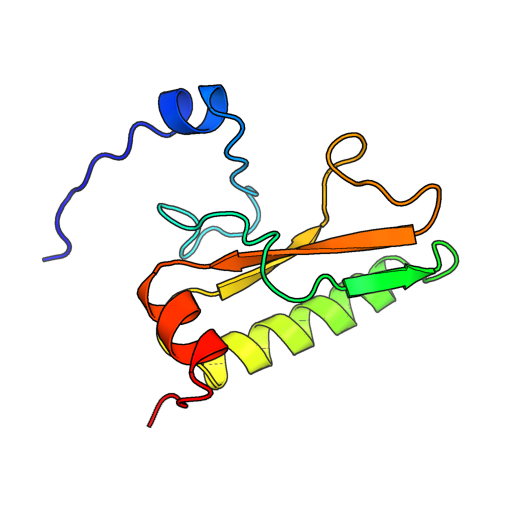PHE A 1 90 ? 0.952 -0.658 5.246 1.00 82.62 90 PHE A O 1
ATOM 696 N N . ALA A 1 91 ? 1.370 -2.327 6.700 1.00 84.25 91 ALA A N 1
ATOM 697 C CA . ALA A 1 91 ? 0.353 -1.930 7.678 1.00 84.25 91 ALA A CA 1
ATOM 698 C C . ALA A 1 91 ? 0.797 -2.135 9.137 1.00 84.25 91 ALA A C 1
ATOM 700 O O . ALA A 1 91 ? 1.549 -3.067 9.440 1.00 84.25 91 ALA A O 1
ATOM 701 N N . ASP A 1 92 ? 0.315 -1.275 10.037 1.00 83.00 92 ASP A N 1
ATOM 702 C CA . ASP A 1 92 ? 0.308 -1.547 11.478 1.00 83.00 92 ASP A CA 1
ATOM 703 C C . ASP A 1 92 ? -0.850 -2.492 11.865 1.00 83.00 92 ASP A C 1
ATOM 705 O O . ASP A 1 92 ? -1.632 -2.941 11.020 1.00 83.00 92 ASP A O 1
ATOM 709 N N . SER A 1 93 ? -0.934 -2.860 13.147 1.00 83.62 93 SER A N 1
ATOM 710 C CA . SER A 1 93 ? -1.964 -3.784 13.632 1.00 83.62 93 SER A CA 1
ATOM 711 C C . SER A 1 93 ? -3.373 -3.190 13.591 1.00 83.62 93 SER A C 1
ATOM 713 O O . SER A 1 93 ? -4.308 -3.918 13.271 1.00 83.62 93 SER A O 1
ATOM 715 N N . GLU A 1 94 ? -3.539 -1.896 13.877 1.00 86.50 94 GLU A N 1
ATOM 716 C CA . GLU A 1 94 ? -4.850 -1.238 13.845 1.00 86.50 94 GLU A CA 1
ATOM 717 C C . GLU A 1 94 ? -5.408 -1.226 12.418 1.00 86.50 94 GLU A C 1
ATOM 7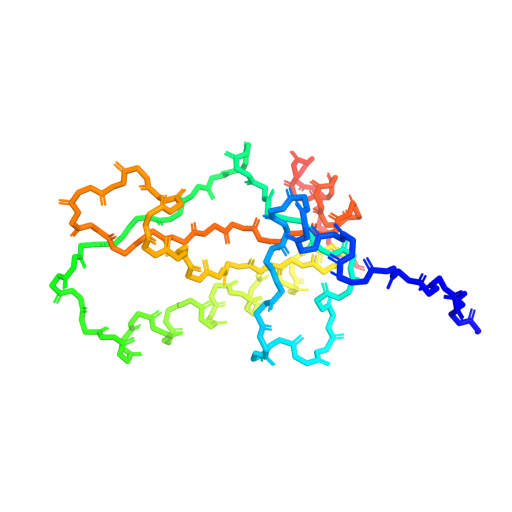19 O O . GLU A 1 94 ? -6.528 -1.687 12.192 1.00 86.50 94 GLU A O 1
ATOM 724 N N . PHE A 1 95 ? -4.593 -0.802 11.450 1.00 88.19 95 PHE A N 1
ATOM 725 C CA . PHE A 1 95 ? -4.943 -0.830 10.036 1.00 88.19 95 PHE A CA 1
ATOM 726 C C . PHE A 1 95 ? -5.222 -2.239 9.556 1.00 88.19 95 PHE A C 1
ATOM 728 O O . PHE A 1 95 ? -6.206 -2.464 8.855 1.00 88.19 95 PHE A O 1
ATOM 735 N N . TYR A 1 96 ? -4.369 -3.198 9.914 1.00 86.62 96 TYR A N 1
ATOM 736 C CA . TYR A 1 96 ? -4.549 -4.576 9.487 1.00 86.62 96 TYR A CA 1
ATOM 737 C C . TYR A 1 96 ? -5.907 -5.140 9.919 1.00 86.62 96 TYR A C 1
ATOM 739 O O . TYR A 1 96 ? -6.622 -5.712 9.092 1.00 86.62 96 TYR A O 1
ATOM 747 N N . GLU A 1 97 ? -6.272 -4.974 11.191 1.00 87.75 97 GLU A N 1
ATOM 748 C CA . GLU A 1 97 ? -7.540 -5.487 11.710 1.00 87.75 97 GLU A CA 1
ATOM 749 C C . GLU A 1 97 ? -8.743 -4.762 11.083 1.00 87.75 97 GLU A C 1
ATOM 751 O O . GLU A 1 97 ? -9.733 -5.405 10.720 1.00 87.75 97 GLU A O 1
ATOM 756 N N . ASP A 1 98 ? -8.663 -3.443 10.883 1.00 88.44 98 ASP A N 1
ATOM 757 C CA . ASP A 1 98 ? -9.733 -2.653 10.255 1.00 88.44 98 ASP A CA 1
ATOM 758 C C . ASP A 1 98 ? -9.918 -3.038 8.775 1.00 88.44 98 ASP A C 1
ATOM 760 O O . ASP A 1 98 ? -11.017 -3.404 8.349 1.00 88.44 98 ASP A O 1
ATOM 764 N N . TYR A 1 99 ? -8.816 -3.089 8.017 1.00 88.56 99 TYR A N 1
ATOM 765 C CA . TYR A 1 99 ? -8.791 -3.481 6.608 1.00 88.56 99 TYR A CA 1
ATOM 766 C C . TYR A 1 99 ? -9.325 -4.899 6.400 1.00 88.56 99 TYR A C 1
ATOM 768 O O . TYR A 1 99 ? -10.209 -5.117 5.568 1.00 88.56 99 TYR A O 1
ATOM 776 N N . ARG A 1 100 ? -8.831 -5.871 7.179 1.00 86.06 100 ARG A N 1
ATOM 777 C CA . ARG A 1 100 ? -9.241 -7.278 7.067 1.00 86.06 100 ARG A CA 1
ATOM 778 C C . ARG A 1 100 ? -10.699 -7.488 7.466 1.00 86.06 100 ARG A C 1
ATOM 780 O O . ARG A 1 100 ? -11.375 -8.326 6.872 1.00 86.06 100 ARG A O 1
ATOM 787 N N . SER A 1 101 ? -11.183 -6.760 8.471 1.00 87.94 101 SER A N 1
ATOM 788 C CA . SER A 1 101 ? -12.577 -6.852 8.916 1.00 87.94 101 SER A CA 1
ATOM 789 C C . SER A 1 101 ? -13.551 -6.047 8.048 1.00 87.94 101 SER A C 1
ATOM 791 O O . SER A 1 101 ? -14.763 -6.220 8.184 1.00 87.94 101 SER A O 1
ATOM 793 N N . GLY A 1 102 ? -13.050 -5.182 7.158 1.00 82.94 102 GLY A N 1
ATOM 794 C CA . GLY A 1 102 ? -13.863 -4.299 6.318 1.00 82.94 102 GLY A CA 1
ATOM 795 C C . GLY A 1 102 ? -14.552 -3.174 7.096 1.00 82.94 102 GLY A C 1
ATOM 796 O O . GLY A 1 102 ? -15.496 -2.560 6.589 1.00 82.94 102 GLY A O 1
ATOM 797 N N . ARG A 1 103 ? -14.112 -2.915 8.330 1.00 78.44 103 ARG A N 1
ATOM 798 C CA . ARG A 1 103 ? -14.570 -1.776 9.124 1.00 78.44 103 ARG A CA 1
ATOM 799 C C . ARG A 1 103 ? -13.920 -0.508 8.566 1.00 78.44 103 ARG A C 1
ATOM 801 O O . ARG A 1 103 ? -12.843 -0.557 7.985 1.00 78.44 103 ARG A O 1
ATOM 808 N N . LYS A 1 104 ? -14.655 0.603 8.607 1.00 74.25 104 LYS A N 1
ATOM 809 C CA . LYS A 1 104 ? -14.216 1.887 8.048 1.00 74.25 104 LYS A CA 1
ATOM 810 C C . LYS A 1 104 ? -13.984 2.874 9.182 1.00 74.25 104 LYS A C 1
ATOM 812 O O . LYS A 1 104 ? -14.722 2.853 10.172 1.00 74.25 104 LYS A O 1
ATOM 817 N N . ALA A 1 105 ? -13.018 3.768 9.005 1.00 67.88 105 ALA A N 1
ATOM 818 C CA . ALA A 1 105 ? -12.850 4.943 9.841 1.00 67.88 105 ALA A CA 1
ATOM 819 C C . ALA A 1 105 ? -14.149 5.772 9.803 1.00 67.88 105 ALA A C 1
ATOM 821 O O . ALA A 1 105 ? -14.588 6.226 8.747 1.00 67.88 105 ALA A O 1
ATOM 822 N N . SER A 1 106 ? -14.801 5.866 10.9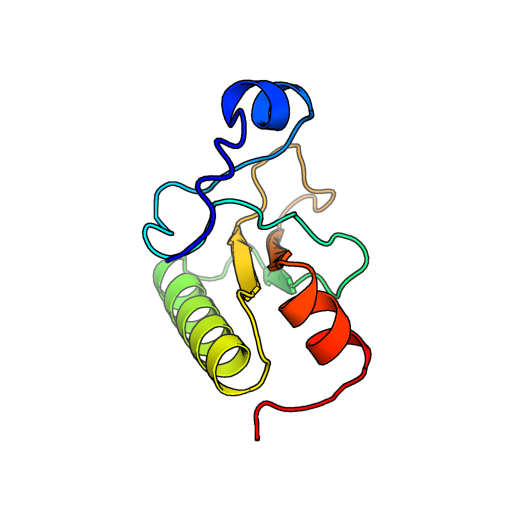61 1.00 60.50 106 SER A N 1
ATOM 823 C CA . SER A 1 106 ? -16.037 6.613 11.223 1.00 60.50 106 SER A CA 1
ATOM 824 C C . SER A 1 106 ? -15.748 8.054 11.603 1.00 60.50 106 SER A C 1
ATOM 826 O O . SER A 1 106 ? -14.872 8.201 12.490 1.00 60.50 106 SER A O 1
#

Radius of gyration: 14.47 Å; chains: 1; bounding box: 34×25×45 Å

Organism: Pseudomonas putida (NCBI:txid303)

Secondary structure (DSSP, 8-state):
--------HHHHHHTT----TT-TTT-TT-EE-TTSPPEEEETTS-HHHHHHHHHHHHHHHHHHSSS-EEEEEPPTTT---SSEEEEEEEE-HHHHHHHHHT----

pLDDT: mean 70.96, std 16.2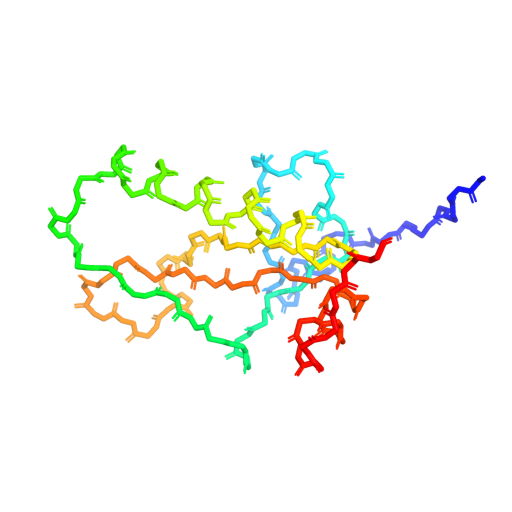1, range [28.8, 90.38]